Protein AF-A0A5C7Q350-F1 (afdb_monomer)

Radius of gyration: 29.17 Å; Cα contacts (8 Å, |Δi|>4): 190; chains: 1; bounding box: 91×71×48 Å

Sequence (163 aa):
MSPARMQRLSVLLVVPQGREAGHEGSGLSNGSGHKYEAKESGGRVMEKHSEEWRKCVLSDGFYEVSDRGRVRISATGAIKCQRKSQFGYMVILRAKSKRRVRMLVHRMVAMAFIGIPDGKEVDHIDRNRANAVLSNLRVVNRSGNMANRQTLESGKWYSKYKG

Solvent-accessible surface area (backbone atoms only — not comparable to full-atom values): 11031 Å² total; per-residue (Å²): 142,83,88,85,88,82,84,80,82,87,80,87,86,77,88,85,90,88,84,87,89,90,84,90,84,88,82,81,89,84,86,81,89,76,84,78,77,82,71,83,71,76,79,76,79,74,81,76,78,72,86,52,74,36,64,14,68,95,53,79,51,53,29,26,29,23,50,72,47,48,44,23,33,57,92,73,68,48,74,52,78,68,41,73,43,102,84,44,35,35,28,37,77,44,80,59,83,102,44,77,45,80,44,52,43,47,59,41,28,39,49,47,76,73,53,72,60,86,79,49,45,80,45,44,74,85,68,45,52,60,57,31,28,47,95,33,52,45,82,40,51,56,80,57,57,60,59,80,66,70,83,76,78,88,82,84,89,80,86,89,84,82,134

Foldseek 3Di:
DDDDDDDDDDDDDDDDDDDDDDDDDDDDDDDDDDPPPPPCPPDPPPPPDDWDWFQFVVVVRQWIATLQLWIAGNVPRHTFDWDQDPVQFIWGWDDDPPDTDIDGSLCSNCCGPPNADPQKDKAFQVNRNHRSRNVRIDIGHPVVVVVVVPDDDDDDDDDDDDD

Structure (mmCIF, N/CA/C/O backbone):
data_AF-A0A5C7Q350-F1
#
_entry.id   AF-A0A5C7Q350-F1
#
loop_
_atom_site.group_PDB
_atom_site.id
_atom_site.type_symbol
_atom_site.label_atom_id
_atom_site.label_alt_id
_atom_site.label_comp_id
_atom_site.label_asym_id
_atom_site.label_entity_id
_atom_site.label_seq_id
_atom_site.pdbx_PDB_ins_code
_atom_site.Cartn_x
_atom_site.Cartn_y
_atom_site.Cartn_z
_atom_site.occupancy
_atom_site.B_iso_or_equiv
_atom_site.auth_seq_id
_atom_site.auth_comp_id
_atom_site.auth_asym_id
_atom_site.auth_atom_id
_atom_site.pdbx_PDB_model_num
ATOM 1 N N . MET A 1 1 ? 13.171 -44.223 16.691 1.00 39.56 1 MET A N 1
ATOM 2 C CA . MET A 1 1 ? 11.867 -44.195 17.388 1.00 39.56 1 MET A CA 1
ATOM 3 C C . MET A 1 1 ? 10.787 -43.743 16.411 1.00 39.56 1 MET A C 1
ATOM 5 O O . MET A 1 1 ? 10.902 -42.681 15.822 1.00 39.56 1 MET A O 1
ATOM 9 N N . SER A 1 2 ? 9.783 -44.588 16.209 1.00 45.72 2 SER A N 1
ATOM 10 C CA . SER A 1 2 ? 8.469 -44.345 15.582 1.00 45.72 2 SER A CA 1
ATOM 11 C C . SER A 1 2 ? 7.481 -45.142 16.449 1.00 45.72 2 SER A C 1
ATOM 13 O O . SER A 1 2 ? 7.926 -46.149 17.009 1.00 45.72 2 SER A O 1
ATOM 15 N N . PRO A 1 3 ? 6.221 -44.713 16.660 1.00 47.50 3 PRO A N 1
ATOM 16 C CA . PRO A 1 3 ? 5.212 -44.481 15.613 1.00 47.50 3 PRO A CA 1
ATOM 17 C C . PRO A 1 3 ? 4.471 -43.118 15.839 1.00 47.50 3 PRO A C 1
ATOM 19 O O . PRO A 1 3 ? 4.935 -42.323 16.644 1.00 47.50 3 PRO A O 1
ATOM 22 N N . ALA A 1 4 ? 3.412 -42.681 15.141 1.00 41.34 4 ALA A N 1
ATOM 23 C CA . ALA A 1 4 ? 2.149 -43.371 14.877 1.00 41.34 4 ALA A CA 1
ATOM 24 C C . ALA A 1 4 ? 1.367 -42.855 13.655 1.00 41.34 4 ALA A C 1
ATOM 26 O O . ALA A 1 4 ? 1.359 -41.675 13.313 1.00 41.34 4 ALA A O 1
ATOM 27 N N . ARG A 1 5 ? 0.649 -43.797 13.037 1.00 45.44 5 ARG A N 1
ATOM 28 C CA . ARG A 1 5 ? -0.261 -43.640 11.899 1.00 45.44 5 ARG A CA 1
ATOM 29 C C . ARG A 1 5 ? -1.668 -43.353 12.428 1.00 45.44 5 ARG A C 1
ATOM 31 O O . ARG A 1 5 ? -2.307 -44.267 12.939 1.00 45.44 5 ARG A O 1
ATOM 38 N N . MET A 1 6 ? -2.168 -42.125 12.291 1.00 46.00 6 MET A N 1
ATOM 39 C CA . MET A 1 6 ? -3.576 -41.823 12.583 1.00 46.00 6 MET A CA 1
ATOM 40 C C . MET A 1 6 ? -4.445 -42.031 11.342 1.00 46.00 6 MET A C 1
ATOM 42 O O . MET A 1 6 ? -4.327 -41.319 10.349 1.00 46.00 6 MET A O 1
ATOM 46 N N . GLN A 1 7 ? -5.337 -43.016 11.418 1.00 43.12 7 GLN A N 1
ATOM 47 C CA . GLN A 1 7 ? -6.483 -43.137 10.521 1.00 43.12 7 GLN A CA 1
ATOM 48 C C . GLN A 1 7 ? -7.562 -42.141 10.967 1.00 43.12 7 GLN A C 1
ATOM 50 O O . GLN A 1 7 ? -7.768 -41.964 12.169 1.00 43.12 7 GLN A O 1
ATOM 55 N N . ARG A 1 8 ? -8.307 -41.542 10.029 1.00 43.66 8 ARG A N 1
ATOM 56 C CA . ARG A 1 8 ? -9.571 -40.875 10.367 1.00 43.66 8 ARG A CA 1
ATOM 57 C C . ARG A 1 8 ? -10.699 -41.303 9.434 1.00 43.66 8 ARG A C 1
ATOM 59 O O . ARG A 1 8 ? -10.805 -40.856 8.301 1.00 43.66 8 ARG A O 1
ATOM 66 N N . LEU A 1 9 ? -11.483 -42.218 9.994 1.00 39.00 9 LEU A N 1
ATOM 67 C CA . LEU A 1 9 ? -12.808 -42.695 9.616 1.00 39.00 9 LEU A CA 1
ATOM 68 C C . LEU A 1 9 ? -13.610 -41.792 8.668 1.00 39.00 9 LEU A C 1
ATOM 70 O O . LEU A 1 9 ? -13.952 -40.656 8.996 1.00 3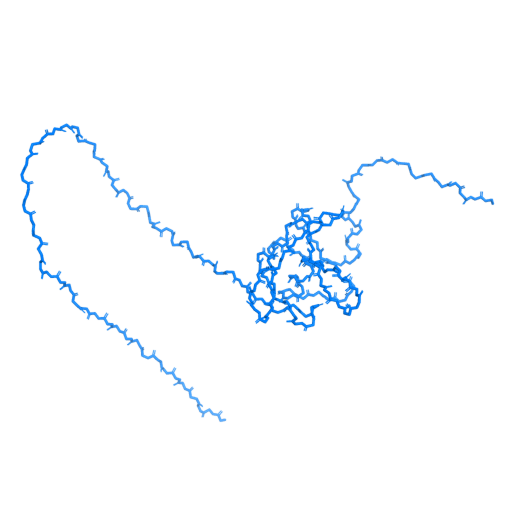9.00 9 LEU A O 1
ATOM 74 N N . SER A 1 10 ? -14.014 -42.391 7.551 1.00 38.50 10 SER A N 1
ATOM 75 C CA . SER A 1 10 ? -15.152 -41.973 6.738 1.00 38.50 10 SER A CA 1
ATOM 76 C C . SER A 1 10 ? -16.440 -42.080 7.562 1.00 38.50 10 SER A C 1
ATOM 78 O O . SER A 1 10 ? -16.741 -43.154 8.082 1.00 38.50 10 SER A O 1
ATOM 80 N N . VAL A 1 11 ? -17.233 -41.010 7.639 1.00 43.28 11 VAL A N 1
ATOM 81 C CA . VAL A 1 11 ? -18.611 -41.067 8.156 1.00 43.28 11 VAL A CA 1
ATOM 82 C C . VAL A 1 11 ? -19.556 -40.751 7.006 1.00 43.28 11 VAL A C 1
ATOM 84 O O . VAL A 1 11 ? -19.766 -39.594 6.649 1.00 43.28 11 VAL A O 1
ATOM 87 N N . LEU A 1 12 ? -20.092 -41.810 6.406 1.00 37.03 12 LEU A N 1
ATOM 88 C CA . LEU A 1 12 ? -21.176 -41.735 5.438 1.00 37.03 12 LEU A CA 1
ATOM 89 C C . LEU A 1 12 ? -22.493 -41.659 6.223 1.00 37.03 12 LEU A C 1
ATOM 91 O O . LEU A 1 12 ? -22.938 -42.670 6.761 1.00 37.03 12 LEU A O 1
ATOM 95 N N . LEU A 1 13 ? -23.102 -40.474 6.314 1.00 37.41 13 LEU A N 1
ATOM 96 C CA . LEU A 1 13 ? -24.456 -40.333 6.854 1.00 37.41 13 LEU A CA 1
ATOM 97 C C . LEU A 1 13 ? -25.458 -40.337 5.692 1.00 37.41 13 LEU A C 1
ATOM 99 O O . LEU A 1 13 ? -25.356 -39.520 4.779 1.00 37.41 13 LEU A O 1
ATOM 103 N N . VAL A 1 14 ? -26.405 -41.272 5.721 1.00 37.69 14 VAL A N 1
ATOM 104 C CA . VAL A 1 14 ? -27.447 -41.466 4.700 1.00 37.69 14 VAL A CA 1
ATOM 105 C C . VAL A 1 14 ? -28.814 -41.450 5.396 1.00 37.69 14 VAL A C 1
ATOM 107 O O . VAL A 1 14 ? -28.886 -41.824 6.564 1.00 37.69 14 VAL A O 1
ATOM 110 N N . VAL A 1 15 ? -29.881 -41.140 4.638 1.00 38.84 15 VAL A N 1
ATOM 111 C CA . VAL A 1 15 ? -31.317 -41.299 4.993 1.00 38.84 15 VAL A CA 1
ATOM 112 C C . VAL A 1 15 ? -31.880 -40.174 5.903 1.00 38.84 15 VAL A C 1
ATOM 114 O O . VAL A 1 15 ? -31.139 -39.693 6.759 1.00 38.84 15 VAL A O 1
ATOM 117 N N . PRO A 1 16 ? -33.166 -39.738 5.781 1.00 45.19 16 PRO A N 1
ATOM 118 C CA . PRO A 1 16 ? -34.238 -40.136 4.842 1.00 45.19 16 PRO A CA 1
ATOM 119 C C . PRO A 1 16 ? -34.781 -39.025 3.910 1.00 45.19 16 PRO A C 1
ATOM 121 O O . PRO A 1 16 ? -34.588 -37.832 4.129 1.00 45.19 16 PRO A O 1
ATOM 124 N N . GLN A 1 17 ? -35.564 -39.442 2.906 1.00 39.81 17 GLN A N 1
ATOM 125 C CA . GLN A 1 17 ? -36.550 -38.594 2.216 1.00 39.81 17 GLN A CA 1
ATOM 126 C C . GLN A 1 17 ? -37.825 -38.426 3.067 1.00 39.81 17 GLN A C 1
ATOM 128 O O . GLN A 1 17 ? -38.236 -39.369 3.742 1.00 39.81 17 GLN A O 1
ATOM 133 N N . GLY A 1 18 ? -38.478 -37.260 2.986 1.00 38.78 18 GLY A N 1
ATOM 134 C CA . GLY A 1 18 ? -39.747 -36.954 3.663 1.00 38.78 18 GLY A CA 1
ATOM 135 C C . GLY A 1 18 ? -40.907 -36.683 2.693 1.00 38.78 18 GLY A C 1
ATOM 136 O O . GLY A 1 18 ? -40.735 -35.979 1.701 1.00 38.78 18 GLY A O 1
ATOM 137 N N . ARG A 1 19 ? -42.078 -37.238 3.024 1.00 41.22 19 ARG A N 1
ATOM 138 C CA . ARG A 1 19 ? -43.372 -37.261 2.304 1.00 41.22 19 ARG A CA 1
ATOM 139 C C . ARG A 1 19 ? -44.467 -36.824 3.306 1.00 41.22 19 ARG A C 1
ATOM 141 O O . ARG A 1 19 ? -44.329 -37.171 4.474 1.00 41.22 19 ARG A O 1
ATOM 148 N N . GLU A 1 20 ? -45.561 -36.124 2.991 1.00 40.03 20 GLU A N 1
ATOM 149 C CA . GLU A 1 20 ? -46.093 -35.504 1.749 1.00 40.03 20 GLU A CA 1
ATOM 150 C C . GLU A 1 20 ? -46.467 -34.022 2.073 1.00 40.03 20 GLU A C 1
ATOM 152 O O . GLU A 1 20 ? -45.913 -33.493 3.033 1.00 40.03 20 GLU A O 1
AT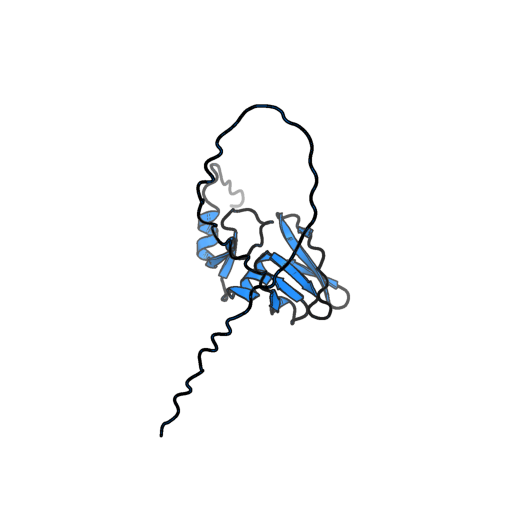OM 157 N N . ALA A 1 21 ? -47.313 -33.218 1.406 1.00 38.97 21 ALA A N 1
ATOM 158 C CA . ALA A 1 21 ? -48.239 -33.325 0.258 1.00 38.97 21 ALA A CA 1
ATOM 159 C C . ALA A 1 21 ? -48.256 -31.940 -0.478 1.00 38.97 21 ALA A C 1
ATOM 161 O O . ALA A 1 21 ? -47.227 -31.272 -0.461 1.00 38.97 21 ALA A O 1
ATOM 162 N N . GLY A 1 22 ? -49.277 -31.377 -1.150 1.00 34.50 22 GLY A N 1
ATOM 163 C CA . GLY A 1 22 ? -50.684 -31.720 -1.421 1.00 34.50 22 GLY A CA 1
ATOM 164 C C . GLY A 1 22 ? -51.562 -30.457 -1.532 1.00 34.50 22 GLY A C 1
ATOM 165 O O . GLY A 1 22 ? -51.975 -29.917 -0.509 1.00 34.50 22 GLY A O 1
ATOM 166 N N . HIS A 1 23 ? -51.866 -29.990 -2.750 1.00 38.91 23 HIS A N 1
ATOM 167 C CA . HIS A 1 23 ? -53.041 -29.147 -3.024 1.00 38.91 23 HIS A CA 1
ATOM 168 C C . HIS A 1 23 ? -53.407 -29.217 -4.512 1.00 38.91 23 HIS A C 1
ATOM 170 O O . HIS A 1 23 ? -52.554 -29.005 -5.374 1.00 38.91 23 HIS A O 1
ATOM 176 N N . GLU A 1 24 ? -54.667 -29.522 -4.808 1.00 33.25 24 GLU A N 1
ATOM 177 C CA . GLU A 1 24 ? -55.189 -29.613 -6.173 1.00 33.25 24 GLU A CA 1
ATOM 178 C C . GLU A 1 24 ? -55.753 -28.259 -6.623 1.00 33.25 24 GLU A C 1
ATOM 180 O O . GLU A 1 24 ? -56.367 -27.539 -5.838 1.00 33.25 24 GLU A O 1
ATOM 185 N N . GLY A 1 25 ? -55.558 -27.906 -7.894 1.00 37.69 25 GLY A N 1
ATOM 186 C CA . GLY A 1 25 ? -56.062 -26.662 -8.476 1.00 37.69 25 GLY A CA 1
ATOM 187 C C . GLY A 1 25 ? -56.251 -26.814 -9.980 1.00 37.69 25 GLY A C 1
ATOM 188 O O . GLY A 1 25 ? -55.293 -26.740 -10.746 1.00 37.69 25 GLY A O 1
ATOM 189 N N . SER A 1 26 ? -57.485 -27.079 -10.400 1.00 35.00 26 SER A N 1
ATOM 190 C CA . SER A 1 26 ? -57.867 -27.291 -11.797 1.00 35.00 26 SER A CA 1
ATOM 191 C C . SER A 1 26 ? -58.129 -25.968 -12.531 1.00 35.00 26 SER A C 1
ATOM 193 O O . SER A 1 26 ? -58.685 -25.038 -11.951 1.00 35.00 26 SER A O 1
ATOM 195 N N . GLY A 1 27 ? -57.805 -25.891 -13.832 1.00 32.78 27 GLY A N 1
ATOM 196 C CA . GLY A 1 27 ? -58.372 -24.840 -14.694 1.00 32.78 27 GLY A CA 1
ATOM 197 C C . GLY A 1 27 ? -57.563 -24.379 -15.915 1.00 32.78 27 GLY A C 1
ATOM 198 O O . GLY A 1 27 ? -56.844 -23.395 -15.837 1.00 32.78 27 GLY A O 1
ATOM 199 N N . LEU A 1 28 ? -57.835 -25.004 -17.068 1.00 32.94 28 LEU A N 1
ATOM 200 C CA . LEU A 1 28 ? -57.898 -24.377 -18.407 1.00 32.94 28 LEU A CA 1
ATOM 201 C C . LEU A 1 28 ? -56.619 -23.800 -19.072 1.00 32.94 28 LEU A C 1
ATOM 203 O O . LEU A 1 28 ? -56.299 -22.620 -18.994 1.00 32.94 28 LEU A O 1
ATOM 207 N N . SER A 1 29 ? -55.995 -24.663 -19.884 1.00 35.38 29 SER A N 1
ATOM 208 C CA . SER A 1 29 ? -55.646 -24.452 -21.311 1.00 35.38 29 SER A CA 1
ATOM 209 C C . SER A 1 29 ? -55.316 -23.042 -21.847 1.00 35.38 29 SER A C 1
ATOM 211 O O . SER A 1 29 ? -56.211 -22.211 -21.994 1.00 35.38 29 SER A O 1
ATOM 213 N N . ASN A 1 30 ? -54.107 -22.882 -22.413 1.00 31.56 30 ASN A N 1
ATOM 214 C CA . ASN A 1 30 ? -53.924 -22.757 -23.878 1.00 31.56 30 ASN A CA 1
ATOM 215 C C . ASN A 1 30 ? -52.444 -22.649 -24.315 1.00 31.56 30 ASN A C 1
ATOM 217 O O . ASN A 1 30 ? -51.687 -21.867 -23.753 1.00 31.56 30 ASN A O 1
ATOM 221 N N . GLY A 1 31 ? -52.096 -23.316 -25.425 1.00 33.19 31 GLY A N 1
ATOM 222 C CA . GLY A 1 31 ? -51.146 -22.775 -26.415 1.00 33.19 31 GLY A CA 1
ATOM 223 C C . GLY A 1 31 ? -49.654 -23.158 -26.347 1.00 33.19 31 GLY A C 1
ATOM 224 O O . GLY A 1 31 ? -48.950 -22.854 -25.397 1.00 33.19 31 GLY A O 1
ATOM 225 N N . SER A 1 32 ? -49.161 -23.681 -27.479 1.00 38.53 32 SER A N 1
ATOM 226 C CA . SER A 1 32 ? -47.752 -23.744 -27.923 1.00 38.53 32 SER A CA 1
ATOM 227 C C . SER A 1 32 ? -46.742 -24.547 -27.084 1.00 38.53 32 SER A C 1
ATOM 229 O O . SER A 1 32 ? -46.047 -24.037 -26.205 1.00 38.53 32 SER A O 1
ATOM 231 N N . GLY A 1 33 ? -46.559 -25.816 -27.461 1.00 34.75 33 GLY A N 1
ATOM 232 C CA . GLY A 1 33 ? -45.469 -26.653 -26.961 1.00 34.75 33 GLY A CA 1
ATOM 233 C C . GLY A 1 33 ? -44.111 -26.281 -27.562 1.00 34.75 33 GLY A C 1
ATOM 234 O O . GLY A 1 33 ? -43.703 -26.845 -28.576 1.00 34.75 33 GLY A O 1
ATOM 235 N N . HIS A 1 34 ? -43.358 -25.407 -26.894 1.00 38.47 34 HIS A N 1
ATOM 236 C CA . HIS A 1 34 ? -41.915 -25.313 -27.111 1.00 38.47 34 HIS A CA 1
ATOM 237 C C . HIS A 1 34 ? -41.204 -26.392 -26.289 1.00 38.47 34 HIS A C 1
ATOM 239 O O . HIS A 1 34 ? -41.056 -26.276 -25.076 1.00 38.47 34 HIS A O 1
ATOM 245 N N . LYS A 1 35 ? -40.750 -27.454 -26.964 1.00 38.72 35 LYS A N 1
ATOM 246 C CA . LYS A 1 35 ? -39.942 -28.530 -26.372 1.00 38.72 35 LYS A CA 1
ATOM 247 C C . LYS A 1 35 ? -38.541 -28.004 -26.024 1.00 38.72 35 LYS A C 1
ATOM 249 O O . LYS A 1 35 ? -37.601 -28.185 -26.796 1.00 38.72 35 LYS A O 1
ATOM 254 N N . TYR A 1 36 ? -38.385 -27.352 -24.873 1.00 36.47 36 TYR A N 1
ATOM 255 C CA . TYR A 1 36 ? -37.062 -27.054 -24.325 1.00 36.47 36 TYR A CA 1
ATOM 256 C C . TYR A 1 36 ? -36.423 -28.343 -23.800 1.00 36.47 36 TYR A C 1
ATOM 258 O O . TYR A 1 36 ? -36.675 -28.789 -22.683 1.00 36.47 36 TYR A O 1
ATOM 266 N N . GLU A 1 37 ? -35.564 -28.944 -24.622 1.00 43.75 37 GLU A N 1
ATOM 267 C CA . GLU A 1 37 ? -34.591 -29.921 -24.144 1.00 43.75 37 GLU A 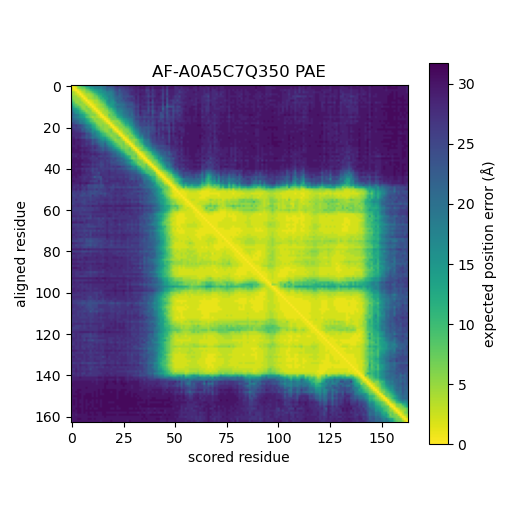CA 1
ATOM 268 C C . GLU A 1 37 ? -33.645 -29.218 -23.170 1.00 43.75 37 GLU A C 1
ATOM 270 O O . GLU A 1 37 ? -32.766 -28.452 -23.574 1.00 43.75 37 GLU A O 1
ATOM 275 N N . ALA A 1 38 ? -33.840 -29.478 -21.876 1.00 43.19 38 ALA A N 1
ATOM 276 C CA . ALA A 1 38 ? -32.904 -29.106 -20.831 1.00 43.19 38 ALA A CA 1
ATOM 277 C C . ALA A 1 38 ? -31.608 -29.903 -21.029 1.00 43.19 38 ALA A C 1
ATOM 279 O O . ALA A 1 38 ? -31.406 -30.970 -20.456 1.00 43.19 38 ALA A O 1
ATOM 280 N N . LYS A 1 39 ? -30.725 -29.387 -21.887 1.00 52.31 39 LYS A N 1
ATOM 281 C CA . LYS A 1 39 ? -29.347 -29.859 -21.978 1.00 52.31 39 LYS A CA 1
ATOM 282 C C . LYS A 1 39 ? -28.701 -29.549 -20.637 1.00 52.31 39 LYS A C 1
ATOM 284 O O . LYS A 1 39 ? -28.541 -28.375 -20.306 1.00 52.31 39 LYS A O 1
ATOM 289 N N . GLU A 1 40 ? -28.350 -30.583 -19.878 1.00 50.97 40 GLU A N 1
ATOM 290 C CA . GLU A 1 40 ? -27.599 -30.453 -18.631 1.00 50.97 40 GLU A CA 1
ATOM 291 C C . GLU A 1 40 ? -26.205 -29.889 -18.934 1.00 50.97 40 GLU A C 1
ATOM 293 O O . GLU A 1 40 ? -25.217 -30.607 -19.090 1.00 50.97 40 GLU A O 1
ATOM 298 N N . SER A 1 41 ? -26.116 -28.565 -19.063 1.00 53.84 41 SER A N 1
ATOM 299 C CA . SER A 1 41 ? -24.851 -27.859 -19.170 1.00 53.84 41 SER A CA 1
ATOM 300 C C . SER A 1 41 ? -24.154 -27.974 -17.820 1.00 53.84 41 SER A C 1
ATOM 302 O O . SER A 1 41 ? -24.464 -27.210 -16.902 1.00 53.84 41 SER A O 1
ATOM 304 N N . GLY A 1 42 ? -23.265 -28.966 -17.705 1.00 52.59 42 GLY A N 1
ATOM 305 C CA . GLY A 1 42 ? -22.570 -29.330 -16.474 1.00 52.59 42 GLY A CA 1
ATOM 306 C C . GLY A 1 42 ? -22.134 -28.100 -15.687 1.00 52.59 42 GLY A C 1
ATOM 307 O O . GLY A 1 42 ? -21.320 -27.302 -16.158 1.00 52.59 42 GLY A O 1
ATOM 308 N N . GLY A 1 43 ? -22.730 -27.931 -14.505 1.00 48.62 43 GLY A N 1
ATOM 309 C CA . GLY A 1 43 ? -22.559 -26.741 -13.688 1.00 48.62 43 GLY A CA 1
ATOM 310 C C . GLY A 1 43 ? -21.098 -26.566 -13.303 1.00 48.62 43 GLY A C 1
ATOM 311 O O . GLY A 1 43 ? -20.605 -27.237 -12.397 1.00 48.62 43 GLY A O 1
ATOM 312 N N . ARG A 1 44 ? -20.398 -25.645 -13.975 1.00 58.91 44 ARG A N 1
ATOM 313 C CA . ARG A 1 44 ? -19.044 -25.247 -13.594 1.00 58.91 44 ARG A CA 1
ATOM 314 C C . ARG A 1 44 ? -19.118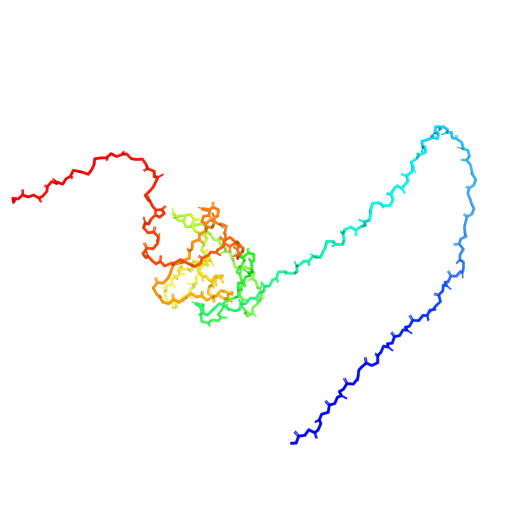 -24.603 -12.215 1.00 58.91 44 ARG A C 1
ATOM 316 O O . ARG A 1 44 ? -19.449 -23.423 -12.104 1.00 58.91 44 ARG A O 1
ATOM 323 N N . VAL A 1 45 ? -18.802 -25.383 -11.183 1.00 56.69 45 VAL A N 1
ATOM 324 C CA . VAL A 1 45 ? -18.661 -24.906 -9.806 1.00 56.69 45 VAL A CA 1
ATOM 325 C C . VAL A 1 45 ? -17.601 -23.810 -9.812 1.00 56.69 45 VAL A C 1
ATOM 327 O O . VAL A 1 45 ? -16.405 -24.072 -9.913 1.00 56.69 45 VAL A O 1
ATOM 330 N N . MET A 1 46 ? -18.048 -22.556 -9.780 1.00 55.62 46 MET A N 1
ATOM 331 C CA . MET A 1 46 ? -17.151 -21.420 -9.654 1.00 55.62 46 MET A CA 1
ATOM 332 C C . MET A 1 46 ? -16.728 -21.335 -8.193 1.00 55.62 46 MET A C 1
ATOM 334 O O . MET A 1 46 ? -17.451 -20.774 -7.368 1.00 55.62 46 MET A O 1
ATOM 338 N N . GLU A 1 47 ? -15.568 -21.912 -7.873 1.00 60.06 47 GLU A N 1
ATOM 339 C CA . GLU A 1 47 ? -14.955 -21.766 -6.555 1.00 60.06 47 GLU A CA 1
ATOM 340 C C . GLU A 1 47 ? -14.768 -20.281 -6.240 1.00 60.06 47 GLU A C 1
ATOM 342 O O . GLU A 1 47 ? -13.927 -19.570 -6.801 1.00 60.06 47 GLU A O 1
ATOM 347 N N . LYS A 1 48 ? -15.617 -19.788 -5.340 1.00 64.50 48 LYS A N 1
ATOM 348 C CA . LYS A 1 48 ? -15.658 -18.389 -4.936 1.00 64.50 48 LYS A CA 1
ATOM 349 C C . LYS A 1 48 ? -14.525 -18.130 -3.950 1.00 64.50 48 LYS A C 1
ATOM 351 O O . LYS A 1 48 ? -14.766 -18.059 -2.747 1.00 64.50 48 LYS A O 1
ATOM 356 N N . HIS A 1 49 ? -13.305 -17.973 -4.466 1.00 70.38 49 HIS A N 1
ATOM 357 C CA . HIS A 1 49 ? -12.143 -17.606 -3.657 1.00 70.38 49 HIS A CA 1
ATOM 358 C C . HIS A 1 49 ? -12.473 -16.403 -2.761 1.00 70.38 49 HIS A C 1
ATOM 360 O O . HIS A 1 49 ? -12.801 -15.299 -3.229 1.00 70.38 49 HIS A O 1
ATOM 366 N N . SER A 1 50 ? -12.410 -16.642 -1.453 1.00 86.62 50 SER A N 1
ATOM 367 C CA . SER A 1 50 ? -12.468 -15.610 -0.430 1.00 86.62 50 SER A CA 1
ATOM 368 C C . SER A 1 50 ? -11.237 -14.712 -0.546 1.00 86.62 50 SER A C 1
ATOM 370 O O . SER A 1 50 ? -10.161 -15.141 -0.947 1.00 86.62 50 SER A O 1
ATOM 372 N N . GLU A 1 51 ? -11.419 -13.432 -0.238 1.00 94.38 51 GLU A N 1
ATOM 373 C CA . GLU A 1 51 ? -10.318 -12.470 -0.185 1.00 94.38 51 GLU A CA 1
ATOM 374 C C . GLU A 1 51 ? -9.390 -12.810 0.992 1.00 94.38 51 GLU A C 1
ATOM 376 O O . GLU A 1 51 ? -9.845 -12.881 2.138 1.00 94.38 51 GLU A O 1
ATOM 381 N N . GLU A 1 52 ? -8.099 -12.992 0.719 1.00 96.62 52 GLU A N 1
ATOM 382 C CA . GLU A 1 52 ? -7.086 -13.214 1.750 1.00 96.62 52 GLU A CA 1
ATOM 383 C C . GLU A 1 52 ? -6.667 -11.882 2.370 1.00 96.62 52 GLU A C 1
ATOM 385 O O . GLU A 1 52 ? -6.465 -10.898 1.664 1.00 96.62 52 GLU A O 1
ATOM 390 N N . TRP A 1 53 ? -6.456 -11.858 3.688 1.00 96.94 53 TRP A N 1
ATOM 391 C CA . TRP A 1 53 ? -5.994 -10.680 4.425 1.00 96.94 53 TRP A CA 1
ATOM 392 C C . TRP A 1 53 ? -4.735 -11.009 5.228 1.00 96.94 53 TRP A C 1
ATOM 394 O O . TRP A 1 53 ? -4.710 -11.992 5.967 1.00 96.94 53 TRP A O 1
ATOM 404 N N . ARG A 1 54 ? -3.694 -10.175 5.117 1.00 96.50 54 ARG A N 1
ATOM 405 C CA . ARG A 1 54 ? -2.411 -10.351 5.820 1.00 96.50 54 ARG A CA 1
ATOM 406 C C . ARG A 1 54 ? -1.948 -9.054 6.481 1.00 96.50 54 ARG A C 1
ATOM 408 O O . ARG A 1 54 ? -2.149 -7.960 5.949 1.00 96.50 54 ARG A O 1
ATOM 415 N N . LYS A 1 55 ? -1.296 -9.160 7.644 1.00 94.19 55 LYS A N 1
ATOM 416 C CA . LYS A 1 55 ? -0.724 -8.008 8.367 1.00 94.19 55 LYS A CA 1
ATOM 417 C C . LYS A 1 55 ? 0.441 -7.408 7.584 1.00 94.19 55 LYS A C 1
ATOM 419 O O . LYS A 1 55 ? 1.359 -8.114 7.178 1.00 94.19 55 LYS A O 1
ATOM 424 N N . CYS A 1 56 ? 0.435 -6.090 7.399 1.00 89.75 56 CYS A N 1
ATOM 425 C CA . CYS A 1 56 ? 1.492 -5.405 6.668 1.00 89.75 56 CYS A CA 1
ATOM 426 C C . CYS A 1 56 ? 2.616 -4.952 7.613 1.00 89.75 56 CYS A C 1
ATOM 428 O O . CYS A 1 56 ? 2.431 -4.020 8.401 1.00 89.75 56 CYS A O 1
ATOM 430 N N . VAL A 1 57 ? 3.805 -5.549 7.487 1.00 86.06 57 VAL A N 1
ATOM 431 C CA . VAL A 1 57 ? 4.988 -5.216 8.309 1.00 86.06 57 VAL A CA 1
ATOM 432 C C . VAL A 1 57 ? 5.371 -3.731 8.196 1.00 86.06 57 VAL A C 1
ATOM 434 O O . VAL A 1 57 ? 5.651 -3.095 9.206 1.00 86.06 57 VAL A O 1
ATOM 437 N N . LEU A 1 58 ? 5.244 -3.125 7.005 1.00 84.19 58 LEU A N 1
ATOM 438 C CA . LEU A 1 58 ? 5.502 -1.687 6.775 1.00 84.19 58 LEU A CA 1
ATOM 439 C C . LEU A 1 58 ? 4.609 -0.747 7.609 1.00 84.19 58 LEU A C 1
ATOM 441 O O . LEU A 1 58 ? 4.866 0.455 7.673 1.00 84.19 58 LEU A O 1
ATOM 445 N N . SER A 1 59 ? 3.521 -1.259 8.192 1.00 82.62 59 SER A N 1
ATOM 446 C CA . SER A 1 59 ? 2.599 -0.487 9.030 1.00 82.62 59 SER A CA 1
ATOM 447 C C . SER A 1 59 ? 2.888 -0.572 10.527 1.00 82.62 59 SER A C 1
ATOM 449 O O . SER A 1 59 ? 2.115 -0.015 11.302 1.00 82.62 59 SER A O 1
ATOM 451 N N . ASP A 1 60 ? 3.961 -1.251 10.941 1.00 85.94 60 ASP A N 1
ATOM 452 C CA . ASP A 1 60 ? 4.177 -1.702 12.323 1.00 85.94 60 ASP A CA 1
ATOM 453 C C . ASP A 1 60 ? 3.010 -2.604 12.813 1.00 85.94 60 ASP A C 1
ATOM 455 O O . ASP A 1 60 ? 2.620 -2.571 13.975 1.00 85.94 60 ASP A O 1
ATOM 459 N N . GLY A 1 61 ? 2.369 -3.352 11.900 1.00 86.94 61 GLY A N 1
ATOM 460 C CA . GLY A 1 61 ? 1.213 -4.219 12.180 1.00 86.94 61 GLY A CA 1
ATOM 461 C C . GLY A 1 61 ? -0.155 -3.524 12.319 1.00 86.94 61 GLY A C 1
ATOM 462 O O . GLY A 1 61 ? -1.163 -4.215 12.471 1.00 86.94 61 GLY A O 1
ATOM 463 N N . PHE A 1 62 ? -0.232 -2.190 12.225 1.00 90.81 62 PHE A N 1
ATOM 464 C CA . PHE A 1 62 ? -1.476 -1.409 12.387 1.00 90.81 62 PHE A CA 1
ATOM 465 C C . PHE A 1 62 ? -2.511 -1.605 11.268 1.00 90.81 62 PHE A C 1
ATOM 467 O O . PHE A 1 62 ? -3.695 -1.318 11.475 1.00 90.81 62 PHE A O 1
ATOM 474 N N . TYR A 1 63 ? -2.074 -2.048 10.087 1.00 95.56 63 TYR A N 1
ATOM 475 C CA . TYR A 1 63 ? -2.945 -2.317 8.949 1.00 95.56 63 TYR A CA 1
ATOM 476 C C . TYR A 1 63 ? -2.771 -3.738 8.416 1.00 95.56 63 TYR A C 1
ATOM 478 O O . TYR A 1 63 ? -1.656 -4.249 8.278 1.00 95.56 63 TYR A O 1
ATOM 486 N N . GLU A 1 64 ? -3.895 -4.316 8.014 1.00 96.81 64 GLU A N 1
ATOM 487 C CA . GLU A 1 64 ? -3.961 -5.503 7.173 1.00 96.81 64 GLU A CA 1
ATOM 488 C C . GLU A 1 64 ? -4.261 -5.089 5.736 1.00 96.81 64 GLU A C 1
ATOM 490 O O . GLU A 1 64 ? -4.964 -4.105 5.483 1.00 96.81 64 GLU A O 1
ATOM 495 N N . VAL A 1 65 ? -3.713 -5.845 4.794 1.00 97.44 65 VAL A N 1
ATOM 496 C CA . VAL A 1 65 ? -3.929 -5.672 3.360 1.00 97.44 65 VAL A CA 1
ATOM 497 C C . VAL A 1 65 ? -4.435 -6.956 2.745 1.00 97.44 65 VAL A C 1
ATOM 499 O O . VAL A 1 65 ? -4.097 -8.039 3.226 1.00 97.44 65 VAL A O 1
ATOM 502 N N . SER A 1 66 ? -5.229 -6.829 1.688 1.00 97.62 66 SER A N 1
ATOM 503 C CA . SER A 1 66 ? -5.739 -7.980 0.959 1.00 97.62 66 SER A CA 1
ATOM 504 C C . SER A 1 66 ? -5.021 -8.262 -0.350 1.00 97.62 66 SER A C 1
ATOM 506 O O . SER A 1 66 ? -4.386 -7.379 -0.933 1.00 97.62 66 SER A O 1
ATOM 508 N N . ASP A 1 67 ? -5.198 -9.486 -0.847 1.00 96.69 67 ASP A N 1
ATOM 509 C CA . ASP A 1 67 ? -4.824 -9.888 -2.205 1.00 96.69 67 ASP A CA 1
ATOM 510 C C . ASP A 1 67 ? -5.496 -8.999 -3.271 1.00 96.69 67 ASP A C 1
ATOM 512 O O . ASP A 1 67 ? -4.937 -8.775 -4.339 1.00 96.69 67 ASP A O 1
ATOM 516 N N . ARG A 1 68 ? -6.652 -8.395 -2.962 1.00 96.50 68 ARG A N 1
ATOM 517 C CA . ARG A 1 68 ? -7.382 -7.463 -3.845 1.00 96.50 68 ARG A CA 1
ATOM 518 C C . ARG A 1 68 ? -6.970 -5.995 -3.698 1.00 96.50 68 ARG A C 1
ATOM 520 O O . ARG A 1 68 ? -7.671 -5.110 -4.187 1.00 96.50 68 ARG A O 1
ATOM 527 N N . GLY A 1 69 ? -5.867 -5.702 -3.009 1.00 95.69 69 GLY A N 1
ATOM 528 C CA . GLY A 1 69 ? -5.383 -4.330 -2.839 1.00 95.69 69 GLY A CA 1
ATOM 529 C C . GLY A 1 69 ? -6.266 -3.463 -1.939 1.00 95.69 69 GLY A C 1
ATOM 530 O O . GLY A 1 69 ? -6.241 -2.233 -2.038 1.00 95.69 69 GLY A O 1
ATOM 531 N N . ARG A 1 70 ? -7.061 -4.070 -1.048 1.00 97.06 70 ARG A N 1
ATOM 532 C CA . ARG A 1 70 ? -7.766 -3.344 0.016 1.00 97.06 70 ARG A CA 1
ATOM 533 C C . ARG A 1 70 ? -6.884 -3.223 1.253 1.00 97.06 70 ARG A C 1
ATOM 535 O O . ARG A 1 70 ? -5.958 -4.001 1.455 1.00 97.06 70 ARG A O 1
ATOM 542 N N . VAL A 1 71 ? -7.160 -2.212 2.074 1.00 97.19 71 VAL A N 1
ATOM 543 C CA . VAL A 1 71 ? -6.445 -1.953 3.331 1.00 97.19 71 VAL A CA 1
ATOM 544 C C . VAL A 1 71 ? -7.474 -1.771 4.437 1.00 97.19 71 VAL A C 1
ATOM 546 O O . VAL A 1 71 ? -8.448 -1.042 4.241 1.00 97.19 71 VAL A O 1
ATOM 549 N N . ARG A 1 72 ? -7.261 -2.390 5.598 1.00 97.00 72 ARG A N 1
ATOM 550 C CA . ARG A 1 72 ? -8.122 -2.254 6.781 1.00 97.00 72 ARG A CA 1
ATOM 551 C C . ARG A 1 72 ? -7.307 -2.063 8.055 1.00 97.00 72 ARG A C 1
ATOM 553 O O . ARG A 1 72 ? -6.131 -2.416 8.101 1.00 97.00 72 ARG A O 1
ATOM 560 N N . ILE A 1 73 ? -7.913 -1.475 9.081 1.00 95.38 73 ILE A N 1
ATOM 561 C CA . ILE A 1 73 ? -7.299 -1.321 10.408 1.00 95.38 73 ILE A CA 1
ATOM 562 C C . ILE A 1 73 ? -7.272 -2.692 11.094 1.00 95.38 73 ILE A C 1
ATOM 564 O O . ILE A 1 73 ? -8.334 -3.272 11.301 1.00 95.38 73 ILE A O 1
ATOM 568 N N . SER A 1 74 ? -6.096 -3.190 11.492 1.00 94.38 74 SER A N 1
ATOM 569 C CA . SER A 1 74 ? -5.960 -4.534 12.089 1.00 94.38 74 SER A CA 1
ATOM 570 C C . SER A 1 74 ? -6.783 -4.709 13.371 1.00 94.38 74 SER A C 1
ATOM 572 O O . SER A 1 74 ? -7.269 -5.795 13.651 1.00 94.38 74 SER A O 1
ATOM 574 N N . ALA A 1 75 ? -6.935 -3.636 14.155 1.00 93.62 75 ALA A N 1
ATOM 575 C CA . ALA A 1 75 ? -7.624 -3.664 15.446 1.00 93.62 75 ALA A CA 1
ATOM 576 C C . ALA A 1 75 ? -9.160 -3.603 15.352 1.00 93.62 75 ALA A C 1
ATOM 578 O O . ALA A 1 75 ? -9.831 -3.986 16.302 1.00 93.62 75 ALA A O 1
ATOM 579 N N . THR A 1 76 ? -9.726 -3.093 14.250 1.00 95.56 76 THR A N 1
ATOM 580 C CA . THR A 1 76 ? -11.182 -2.858 14.128 1.00 95.56 76 THR A CA 1
ATOM 581 C C . THR A 1 76 ? -11.809 -3.460 12.872 1.00 95.56 76 THR A C 1
ATOM 583 O O . THR A 1 76 ? -13.014 -3.341 12.677 1.00 95.56 76 THR A O 1
ATOM 586 N N . GLY A 1 77 ? -11.014 -4.032 11.962 1.00 94.31 77 GLY A N 1
ATOM 587 C CA . GLY A 1 77 ? -11.473 -4.536 10.662 1.00 94.31 77 GLY A CA 1
ATOM 588 C C . GLY A 1 77 ? -11.949 -3.457 9.676 1.00 94.31 77 GLY A C 1
ATOM 589 O O . GLY A 1 77 ? -12.184 -3.763 8.508 1.00 94.31 77 GLY A O 1
ATOM 590 N N . ALA A 1 78 ? -12.059 -2.192 10.098 1.00 96.12 78 ALA A N 1
ATOM 591 C CA . ALA A 1 78 ? -12.625 -1.118 9.291 1.00 96.12 78 ALA A CA 1
ATOM 592 C C . ALA A 1 78 ? -11.764 -0.808 8.055 1.00 96.12 78 ALA A C 1
ATOM 594 O O . ALA A 1 78 ? -10.555 -0.564 8.162 1.00 96.12 78 ALA A O 1
ATOM 595 N N . ILE A 1 79 ? -12.401 -0.780 6.879 1.00 96.75 79 ILE A N 1
ATOM 596 C CA . ILE 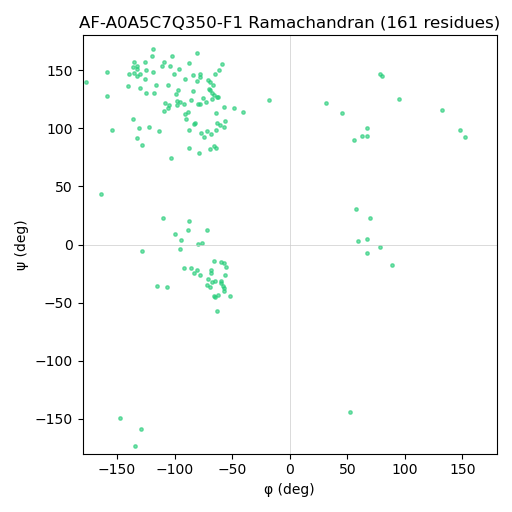A 1 79 ? -11.746 -0.476 5.601 1.00 96.75 79 ILE A CA 1
ATOM 597 C C . ILE A 1 79 ? -11.195 0.954 5.624 1.00 96.75 79 ILE A C 1
ATOM 599 O O . ILE A 1 79 ? -11.900 1.924 5.903 1.00 96.75 79 ILE A O 1
ATOM 603 N N . LYS A 1 80 ? -9.907 1.099 5.316 1.00 95.19 80 LYS A N 1
ATOM 604 C CA . LYS A 1 80 ? -9.212 2.383 5.304 1.00 95.19 80 LYS A CA 1
ATOM 605 C C . LYS A 1 80 ? -9.410 3.066 3.954 1.00 95.19 80 LYS A C 1
ATOM 607 O O . LYS A 1 80 ? -9.038 2.513 2.921 1.00 95.19 80 LYS A O 1
ATOM 612 N N . CYS A 1 81 ? -9.919 4.299 3.961 1.00 94.31 81 CYS A N 1
ATOM 613 C CA . CYS A 1 81 ? -10.068 5.090 2.739 1.00 94.31 81 CYS A CA 1
ATOM 614 C C . CYS A 1 81 ? -8.720 5.261 2.024 1.00 94.31 81 CYS A C 1
ATOM 616 O O . CYS A 1 81 ? -7.790 5.873 2.561 1.00 94.31 81 CYS A O 1
ATOM 618 N N . GLN A 1 82 ? -8.647 4.745 0.801 1.00 95.62 82 GLN A N 1
ATOM 619 C CA . GLN A 1 82 ? -7.498 4.874 -0.085 1.00 95.62 82 GLN A CA 1
ATOM 620 C C . GLN A 1 82 ? -7.709 6.046 -1.048 1.00 95.62 82 GLN A C 1
ATOM 622 O O . GLN A 1 82 ? -8.843 6.385 -1.382 1.00 95.62 82 GLN A O 1
ATOM 627 N N . ARG A 1 83 ? -6.628 6.681 -1.503 1.00 95.44 83 ARG A N 1
ATOM 628 C CA . ARG A 1 83 ? -6.679 7.818 -2.436 1.00 95.44 83 ARG A CA 1
ATOM 629 C C . ARG A 1 83 ? -5.639 7.648 -3.534 1.00 95.44 83 ARG A C 1
ATOM 631 O O . ARG A 1 83 ? -4.559 7.127 -3.268 1.00 95.44 83 ARG A O 1
ATOM 638 N N . LYS A 1 84 ? -5.923 8.135 -4.743 1.00 96.12 84 LYS A N 1
ATOM 639 C CA . LYS A 1 84 ? -4.896 8.281 -5.783 1.00 96.12 84 LYS A CA 1
ATOM 640 C C . LYS A 1 84 ? -3.937 9.407 -5.387 1.00 96.12 84 LYS A C 1
ATOM 642 O O . LYS A 1 84 ? -4.359 10.476 -4.954 1.00 96.12 84 LYS A O 1
ATOM 647 N N . SER A 1 85 ? -2.642 9.151 -5.510 1.00 93.69 85 SER A N 1
ATOM 648 C CA . SER A 1 85 ? -1.593 10.171 -5.435 1.00 93.69 85 SER A CA 1
ATOM 649 C C . SER A 1 85 ? -1.455 10.912 -6.769 1.00 93.69 85 SER A C 1
ATOM 651 O O . SER A 1 85 ? -1.884 10.406 -7.804 1.00 93.69 85 SER A O 1
ATOM 653 N N . GLN A 1 86 ? -0.765 12.057 -6.767 1.00 93.00 86 GLN A N 1
ATOM 654 C CA . GLN A 1 86 ? -0.431 12.823 -7.983 1.00 93.00 86 GLN A CA 1
ATOM 655 C C . GLN A 1 86 ? 0.319 12.009 -9.059 1.00 93.00 86 GLN A C 1
ATOM 657 O O . GLN A 1 86 ? 0.338 12.389 -10.221 1.00 93.00 86 GLN A O 1
ATOM 662 N N . PHE A 1 87 ? 0.929 10.877 -8.685 1.00 90.75 87 PHE A N 1
ATOM 663 C CA . PHE A 1 87 ? 1.647 9.979 -9.594 1.00 90.75 87 PHE A CA 1
ATOM 664 C C . PHE A 1 87 ? 0.817 8.754 -10.027 1.00 90.75 87 PHE A C 1
ATOM 666 O O . PHE A 1 87 ? 1.369 7.828 -10.620 1.00 90.75 87 PHE A O 1
ATOM 673 N N . GLY A 1 88 ? -0.480 8.716 -9.705 1.00 93.31 88 GLY A N 1
ATOM 674 C CA . GLY A 1 88 ? -1.419 7.643 -10.058 1.00 93.31 88 GLY A CA 1
ATOM 675 C C . GLY A 1 88 ? -1.508 6.484 -9.055 1.00 93.31 88 GLY A C 1
ATOM 676 O O . GLY A 1 88 ? -2.496 5.756 -9.070 1.00 93.31 88 GLY A O 1
ATOM 677 N N . TYR A 1 89 ? -0.534 6.326 -8.151 1.00 94.94 89 TYR A N 1
ATOM 678 C CA . TYR A 1 89 ? -0.530 5.232 -7.167 1.00 94.94 89 TYR A CA 1
ATOM 679 C C . TYR A 1 89 ? -1.625 5.373 -6.109 1.00 94.94 89 TYR A C 1
ATOM 681 O O . TYR A 1 89 ? -1.794 6.473 -5.572 1.00 94.94 89 TYR A O 1
ATOM 689 N N . MET A 1 90 ? -2.273 4.265 -5.733 1.00 97.19 90 MET A N 1
ATOM 690 C CA . MET A 1 90 ? -3.131 4.209 -4.541 1.00 97.19 90 MET A CA 1
ATOM 691 C C . MET A 1 90 ? -2.304 4.312 -3.255 1.00 97.19 90 MET A C 1
ATOM 693 O O . MET A 1 90 ? -1.285 3.632 -3.088 1.00 97.19 90 MET A O 1
ATOM 697 N N . VAL A 1 91 ? -2.754 5.170 -2.337 1.00 96.81 91 VAL A N 1
ATOM 698 C CA . VAL A 1 91 ? -2.108 5.439 -1.048 1.00 96.81 91 VAL A CA 1
ATOM 699 C C . VAL A 1 91 ? -3.106 5.502 0.103 1.00 96.81 91 VAL A C 1
ATOM 701 O O . VAL A 1 91 ? -4.251 5.922 -0.075 1.00 96.81 91 VAL A O 1
ATOM 704 N N . ILE A 1 92 ? -2.640 5.182 1.310 1.00 95.88 92 ILE A N 1
ATOM 705 C CA . ILE A 1 92 ? -3.311 5.557 2.563 1.00 95.88 92 ILE A CA 1
ATOM 706 C C . ILE A 1 92 ? -2.513 6.633 3.309 1.00 95.88 92 ILE A C 1
ATOM 708 O O . ILE A 1 92 ? -1.300 6.771 3.133 1.00 95.88 92 ILE A O 1
ATOM 712 N N . LEU A 1 93 ? -3.200 7.380 4.177 1.00 93.06 93 LEU A N 1
ATOM 713 C CA . LEU A 1 93 ? -2.580 8.295 5.136 1.00 93.06 93 LEU A CA 1
ATOM 714 C C . LEU A 1 93 ? -2.653 7.696 6.545 1.00 93.06 93 LEU A C 1
ATOM 716 O O . LEU A 1 93 ? -3.746 7.516 7.094 1.00 93.06 93 LEU A O 1
ATOM 720 N N . ARG A 1 94 ? -1.485 7.430 7.136 1.00 88.19 94 ARG A N 1
ATOM 721 C CA . ARG A 1 94 ? -1.322 7.050 8.546 1.00 88.19 94 ARG A CA 1
ATOM 722 C C . ARG A 1 94 ? -0.914 8.286 9.345 1.00 88.19 94 ARG A C 1
ATOM 724 O O . ARG A 1 94 ? 0.040 8.965 8.971 1.00 88.19 94 ARG A O 1
ATOM 731 N N . ALA A 1 95 ? -1.601 8.579 10.444 1.00 85.94 95 ALA A N 1
ATOM 732 C CA . ALA A 1 95 ? -1.074 9.510 11.440 1.00 85.94 95 ALA A CA 1
ATOM 733 C C . ALA A 1 95 ? 0.028 8.792 12.237 1.00 85.94 95 ALA A C 1
ATOM 735 O O . ALA A 1 95 ? -0.208 7.697 12.746 1.00 85.94 95 ALA A O 1
ATOM 736 N N . LYS A 1 96 ? 1.229 9.374 12.315 1.00 80.69 96 LYS A N 1
ATOM 737 C CA . LYS A 1 96 ? 2.334 8.881 13.153 1.00 80.69 96 LYS A CA 1
ATOM 738 C C . LYS A 1 96 ? 2.946 10.096 13.850 1.00 80.69 96 LYS A C 1
ATOM 740 O O . LYS A 1 96 ? 3.569 10.937 13.201 1.00 80.69 96 LYS A O 1
ATOM 745 N N . SER A 1 97 ? 2.711 10.214 15.160 1.00 83.25 97 SER A N 1
ATOM 746 C CA . SER A 1 97 ? 2.960 11.447 15.926 1.00 83.25 97 SER A CA 1
ATOM 747 C C . SER A 1 97 ? 2.286 12.667 15.255 1.00 83.25 97 SER A C 1
ATOM 749 O O . SER A 1 97 ? 1.210 12.540 14.669 1.00 83.25 97 SER A O 1
ATOM 751 N N . LYS A 1 98 ? 2.912 13.848 15.297 1.00 88.00 98 LYS A N 1
ATOM 752 C CA . LYS A 1 98 ? 2.409 15.125 14.753 1.00 88.00 98 LYS A CA 1
ATOM 753 C C . LYS A 1 98 ? 2.405 15.217 13.210 1.00 88.00 98 LYS A C 1
ATOM 755 O O . LYS A 1 98 ? 2.265 16.310 12.670 1.00 88.00 98 LYS A O 1
ATOM 760 N N . ARG A 1 99 ? 2.602 14.115 12.468 1.00 86.19 99 ARG A N 1
ATOM 761 C CA . ARG A 1 99 ? 2.697 14.109 10.990 1.00 86.19 99 ARG A CA 1
ATOM 762 C C . ARG A 1 99 ? 1.841 13.009 10.350 1.00 86.19 99 ARG A C 1
ATOM 764 O O . ARG A 1 99 ? 1.582 11.960 10.939 1.00 86.19 99 ARG A O 1
ATOM 771 N N . ARG A 1 100 ? 1.414 13.240 9.102 1.00 87.06 100 ARG A N 1
ATOM 772 C CA . ARG A 1 100 ? 0.749 12.235 8.252 1.00 87.06 100 ARG A CA 1
ATOM 773 C C . ARG A 1 100 ? 1.769 11.611 7.300 1.00 87.06 100 ARG A C 1
ATOM 775 O O . ARG A 1 100 ? 2.354 12.312 6.479 1.00 87.06 100 ARG A O 1
ATOM 782 N N . VAL A 1 101 ? 1.950 10.297 7.387 1.00 89.31 101 VAL A N 1
ATOM 783 C CA . VAL A 1 101 ? 2.819 9.506 6.508 1.00 89.31 101 VAL A CA 1
ATOM 784 C C . VAL A 1 101 ? 1.969 8.884 5.399 1.00 89.31 101 VAL A C 1
ATOM 786 O O . VAL A 1 101 ? 0.905 8.320 5.667 1.00 89.31 101 VAL A O 1
ATOM 789 N N . ARG A 1 102 ? 2.429 8.991 4.147 1.00 92.25 102 ARG A N 1
ATOM 790 C CA . ARG A 1 102 ? 1.818 8.311 2.995 1.00 92.25 102 ARG A CA 1
ATOM 791 C C . ARG A 1 102 ? 2.369 6.891 2.916 1.00 92.25 102 ARG A C 1
ATOM 793 O O . ARG A 1 102 ? 3.584 6.722 2.947 1.00 92.25 102 ARG A O 1
ATOM 800 N N . MET A 1 103 ? 1.505 5.895 2.759 1.00 94.38 103 MET A N 1
ATOM 801 C CA . MET A 1 103 ? 1.922 4.514 2.494 1.00 94.38 103 MET A CA 1
ATOM 802 C C . MET A 1 103 ? 1.379 4.067 1.135 1.00 94.38 103 MET A C 1
ATOM 804 O O . MET A 1 103 ? 0.197 4.263 0.855 1.00 94.38 103 MET A O 1
ATOM 808 N N . LEU A 1 104 ? 2.252 3.509 0.291 1.00 96.12 104 LEU A N 1
ATOM 809 C CA . LEU A 1 104 ? 1.921 3.027 -1.054 1.00 96.12 104 LEU A CA 1
ATOM 810 C C . LEU A 1 104 ? 1.262 1.646 -0.967 1.00 96.12 104 LEU A C 1
ATOM 812 O O . LEU A 1 104 ? 1.885 0.704 -0.479 1.00 96.12 104 LEU A O 1
ATOM 816 N N . VAL A 1 105 ? 0.034 1.510 -1.468 1.00 97.19 105 VAL A N 1
ATOM 817 C CA . VAL A 1 105 ? -0.778 0.295 -1.271 1.00 97.19 105 VAL 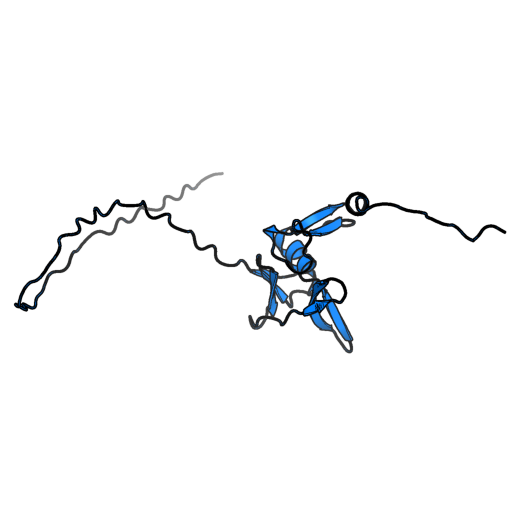A CA 1
ATOM 818 C C . VAL A 1 105 ? -0.151 -0.915 -1.962 1.00 97.19 105 VAL A C 1
ATOM 820 O O . VAL A 1 105 ? 0.014 -1.949 -1.324 1.00 97.19 105 VAL A O 1
ATOM 823 N N . HIS A 1 106 ? 0.323 -0.769 -3.203 1.00 96.44 106 HIS A N 1
ATOM 824 C CA . HIS A 1 106 ? 1.014 -1.848 -3.919 1.00 96.44 106 HIS A CA 1
ATOM 825 C C . HIS A 1 106 ? 2.262 -2.361 -3.171 1.00 96.44 106 HIS A C 1
ATOM 827 O O . HIS A 1 106 ? 2.512 -3.561 -3.150 1.00 96.44 106 HIS A O 1
ATOM 833 N N . ARG A 1 107 ? 3.020 -1.488 -2.481 1.00 95.19 107 ARG A N 1
ATOM 834 C CA . ARG A 1 107 ? 4.153 -1.925 -1.640 1.00 95.19 107 ARG A CA 1
ATOM 835 C C . ARG A 1 107 ? 3.688 -2.627 -0.371 1.00 95.19 107 ARG A C 1
ATOM 837 O O . ARG A 1 107 ? 4.362 -3.549 0.075 1.00 95.19 107 ARG A O 1
ATOM 844 N N . MET A 1 108 ? 2.564 -2.205 0.212 1.00 96.19 108 MET A N 1
ATOM 845 C CA . MET A 1 108 ? 1.989 -2.877 1.378 1.00 96.19 108 MET A CA 1
ATOM 846 C C . MET A 1 108 ? 1.535 -4.301 1.030 1.00 96.19 108 MET A C 1
ATOM 848 O O . MET A 1 108 ? 1.870 -5.220 1.772 1.00 96.19 108 MET A O 1
ATOM 852 N N . VAL A 1 109 ? 0.849 -4.478 -0.108 1.00 96.94 109 VAL A N 1
ATOM 853 C CA . VAL A 1 109 ? 0.422 -5.783 -0.648 1.00 96.94 109 VAL A CA 1
ATOM 854 C C . VAL A 1 109 ? 1.635 -6.649 -0.983 1.00 96.94 109 VAL A C 1
ATOM 856 O O . VAL A 1 109 ? 1.795 -7.721 -0.406 1.00 96.94 109 VAL A O 1
ATOM 859 N N . ALA A 1 110 ? 2.547 -6.170 -1.834 1.00 95.12 110 ALA A N 1
ATOM 860 C CA . ALA A 1 110 ? 3.725 -6.941 -2.228 1.00 95.12 110 ALA A CA 1
ATOM 861 C C . ALA A 1 110 ? 4.581 -7.361 -1.020 1.00 95.12 110 ALA A C 1
ATOM 863 O O . ALA A 1 110 ? 5.009 -8.508 -0.957 1.00 95.12 110 ALA A O 1
ATOM 864 N N . MET A 1 111 ? 4.764 -6.499 -0.011 1.00 94.12 111 MET A N 1
ATOM 865 C CA . MET A 1 111 ? 5.498 -6.871 1.206 1.00 94.12 111 MET A CA 1
ATOM 866 C C . MET A 1 111 ? 4.772 -7.926 2.061 1.00 94.12 111 MET A C 1
ATOM 868 O O . MET A 1 111 ? 5.434 -8.732 2.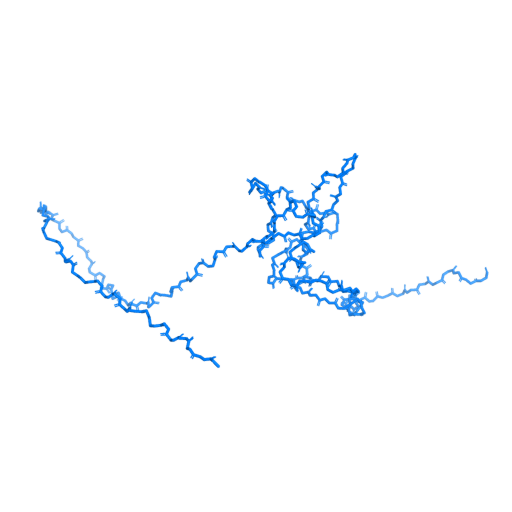703 1.00 94.12 111 MET A O 1
ATOM 872 N N . ALA A 1 112 ? 3.435 -7.940 2.087 1.00 94.69 112 ALA A N 1
ATOM 873 C CA . ALA A 1 112 ? 2.658 -8.884 2.899 1.00 94.69 112 ALA A CA 1
ATOM 874 C C . ALA A 1 112 ? 2.461 -10.267 2.242 1.00 94.69 112 ALA A C 1
ATOM 876 O O . ALA A 1 112 ? 2.225 -11.249 2.947 1.00 94.69 112 ALA A O 1
ATOM 877 N N . PHE A 1 113 ? 2.536 -10.347 0.909 1.00 95.19 113 PHE A N 1
ATOM 878 C CA . PHE A 1 113 ? 2.245 -11.572 0.149 1.00 95.19 113 PHE A CA 1
ATOM 879 C C . PHE A 1 113 ? 3.452 -12.160 -0.598 1.00 95.19 113 PHE A C 1
ATOM 881 O O . PHE A 1 113 ? 3.561 -13.380 -0.671 1.00 95.19 113 PHE A O 1
ATOM 888 N N . ILE A 1 114 ? 4.344 -11.320 -1.136 1.00 93.19 114 ILE A N 1
ATOM 889 C CA . ILE A 1 114 ? 5.507 -11.729 -1.954 1.00 93.19 114 ILE A CA 1
ATOM 890 C C . ILE A 1 114 ? 6.818 -11.585 -1.161 1.00 93.19 114 ILE A C 1
ATOM 892 O O . ILE A 1 114 ? 7.740 -12.383 -1.309 1.00 93.19 114 ILE A O 1
ATOM 896 N N . GLY A 1 115 ? 6.902 -10.549 -0.323 1.00 91.12 115 GLY A N 1
ATOM 897 C CA . GLY A 1 115 ? 8.160 -10.027 0.203 1.00 91.12 115 GLY A CA 1
ATOM 898 C C . GLY A 1 115 ? 8.873 -9.149 -0.832 1.00 91.12 115 GLY A C 1
ATOM 899 O O . GLY A 1 115 ? 8.779 -9.364 -2.040 1.00 91.12 115 GLY A O 1
ATOM 900 N N . ILE A 1 116 ? 9.581 -8.117 -0.368 1.00 89.88 116 ILE A N 1
ATOM 901 C CA . ILE A 1 116 ? 10.372 -7.228 -1.233 1.00 89.88 116 ILE A CA 1
ATOM 902 C C . ILE A 1 116 ? 11.825 -7.282 -0.742 1.00 89.88 116 ILE A C 1
ATOM 904 O O . ILE A 1 116 ? 12.126 -6.647 0.270 1.00 89.88 116 ILE A O 1
ATOM 908 N N . PRO A 1 117 ? 12.714 -8.042 -1.413 1.00 87.44 117 PRO A N 1
ATOM 909 C CA . PRO A 1 117 ? 14.144 -8.045 -1.115 1.00 87.44 117 PRO A CA 1
ATOM 910 C C . PRO A 1 117 ? 14.759 -6.652 -1.271 1.00 87.44 117 PRO A C 1
ATOM 912 O O . PRO A 1 117 ? 14.249 -5.826 -2.036 1.00 87.44 117 PRO A O 1
ATOM 915 N N . ASP A 1 118 ? 15.872 -6.403 -0.582 1.00 83.50 118 ASP A N 1
ATOM 916 C CA . ASP A 1 118 ? 16.558 -5.117 -0.690 1.00 83.50 118 ASP A CA 1
ATOM 917 C C . ASP A 1 118 ? 17.038 -4.835 -2.127 1.00 83.50 118 ASP A C 1
ATOM 919 O O . ASP A 1 118 ? 17.278 -5.743 -2.927 1.00 83.50 118 ASP A O 1
ATOM 923 N N . GLY A 1 119 ? 17.090 -3.553 -2.488 1.00 82.44 119 GLY A N 1
ATOM 924 C CA . GLY A 1 119 ? 17.420 -3.104 -3.842 1.00 82.44 119 GLY A CA 1
ATOM 925 C C . GLY A 1 119 ? 16.391 -3.457 -4.931 1.00 82.44 119 GLY A C 1
ATOM 926 O O . GLY A 1 119 ? 16.649 -3.171 -6.104 1.00 82.44 119 GLY A O 1
ATOM 927 N N . LYS A 1 120 ? 15.233 -4.046 -4.592 1.00 88.25 120 LYS A N 1
ATOM 928 C CA . LYS A 1 120 ? 14.150 -4.350 -5.546 1.00 88.25 120 LYS A CA 1
ATOM 929 C C . LYS A 1 120 ? 12.965 -3.389 -5.441 1.00 88.25 120 LYS A C 1
ATOM 931 O O . LYS A 1 120 ? 12.681 -2.803 -4.396 1.00 88.25 120 LYS A O 1
ATOM 936 N N . GLU A 1 121 ? 12.254 -3.241 -6.552 1.00 90.38 121 GLU A N 1
ATOM 937 C CA . GLU A 1 121 ? 11.089 -2.367 -6.701 1.00 90.38 121 GLU A CA 1
ATOM 938 C C . GLU A 1 121 ? 9.844 -3.188 -7.085 1.00 90.38 121 GLU A C 1
ATOM 940 O O . GLU A 1 121 ? 9.951 -4.340 -7.502 1.00 90.38 121 GLU A O 1
ATOM 945 N N . VAL A 1 122 ? 8.650 -2.616 -6.904 1.00 92.50 122 VAL A N 1
ATOM 946 C CA . VAL A 1 122 ? 7.367 -3.273 -7.217 1.00 92.50 122 VAL A CA 1
ATOM 947 C C . VAL A 1 122 ? 6.768 -2.615 -8.453 1.00 92.50 122 VAL A C 1
ATOM 949 O O . VAL A 1 122 ? 6.509 -1.411 -8.448 1.00 92.50 122 VAL A O 1
ATOM 952 N N . ASP A 1 123 ? 6.534 -3.413 -9.486 1.00 91.50 123 ASP A N 1
ATOM 953 C CA . ASP A 1 123 ? 6.008 -2.996 -10.784 1.00 91.50 123 ASP A CA 1
ATOM 954 C C . ASP A 1 123 ? 4.581 -3.530 -11.004 1.00 91.50 123 ASP A C 1
ATOM 956 O O . ASP A 1 123 ? 4.195 -4.543 -10.416 1.00 91.50 123 ASP A O 1
ATOM 960 N N . HIS A 1 124 ? 3.801 -2.831 -11.834 1.00 94.31 124 HIS A N 1
ATOM 961 C CA . HIS A 1 124 ? 2.411 -3.173 -12.160 1.00 94.31 124 HIS A CA 1
ATOM 962 C C . HIS A 1 124 ? 2.370 -3.762 -13.573 1.00 94.31 124 HIS A C 1
ATOM 964 O O . HIS A 1 124 ? 2.760 -3.089 -14.529 1.00 94.31 124 HIS A O 1
ATOM 970 N N . ILE A 1 125 ? 1.903 -5.003 -13.713 1.00 93.00 125 ILE A N 1
ATOM 971 C CA . ILE A 1 125 ? 1.934 -5.759 -14.974 1.00 93.00 125 ILE A CA 1
ATOM 972 C C . ILE A 1 125 ? 1.087 -5.059 -16.049 1.00 93.00 125 ILE A C 1
ATOM 974 O O . ILE A 1 125 ? 1.554 -4.867 -17.171 1.00 93.00 125 ILE A O 1
ATOM 978 N N . ASP A 1 126 ? -0.107 -4.587 -15.687 1.00 93.62 126 ASP A N 1
ATOM 979 C CA . ASP A 1 126 ? -1.005 -3.804 -16.549 1.00 93.62 126 ASP A CA 1
ATOM 980 C C . ASP A 1 126 ? -0.592 -2.326 -16.737 1.00 93.62 126 ASP A C 1
ATOM 982 O O . ASP A 1 126 ? -1.301 -1.561 -17.393 1.00 93.62 126 ASP A O 1
ATOM 986 N N . ARG A 1 127 ? 0.534 -1.897 -16.144 1.00 92.06 127 ARG A N 1
ATOM 987 C CA . ARG A 1 127 ? 1.027 -0.504 -16.082 1.00 92.06 127 ARG A CA 1
ATOM 988 C C . ARG A 1 127 ? 0.071 0.496 -15.392 1.00 92.06 127 ARG A C 1
ATOM 990 O O . ARG A 1 127 ? 0.402 1.680 -15.272 1.00 92.06 127 ARG A O 1
ATOM 997 N N . ASN A 1 128 ? -1.067 0.052 -14.858 1.00 93.62 128 ASN A N 1
ATOM 998 C CA . ASN A 1 128 ? -2.033 0.871 -14.135 1.00 93.62 128 ASN A CA 1
ATOM 999 C C . ASN A 1 128 ? -1.676 0.942 -12.647 1.00 93.62 128 ASN A C 1
ATOM 1001 O O . ASN A 1 128 ? -2.045 0.103 -11.829 1.00 93.62 128 ASN A O 1
ATOM 1005 N N . ARG A 1 129 ? -1.027 2.042 -12.267 1.00 94.00 129 ARG A N 1
ATOM 1006 C CA . ARG A 1 129 ? -0.603 2.347 -10.888 1.00 94.00 129 ARG A CA 1
ATOM 1007 C C . ARG A 1 129 ? -1.730 2.360 -9.845 1.00 94.00 129 ARG A C 1
ATOM 1009 O O . ARG A 1 129 ? -1.445 2.356 -8.645 1.00 94.00 129 ARG A O 1
ATOM 1016 N N . ALA A 1 130 ? -2.993 2.419 -10.273 1.00 95.25 130 ALA A N 1
ATOM 1017 C CA . ALA A 1 130 ? -4.135 2.333 -9.372 1.00 95.25 130 ALA A CA 1
ATOM 1018 C C . ALA A 1 130 ? -4.564 0.882 -9.066 1.00 95.25 130 ALA A C 1
ATOM 1020 O O . ALA A 1 130 ? -5.228 0.657 -8.055 1.00 95.25 130 ALA A O 1
ATOM 1021 N N . ASN A 1 131 ? -4.182 -0.092 -9.899 1.00 96.44 131 ASN A N 1
ATOM 1022 C CA . ASN A 1 131 ? -4.537 -1.500 -9.745 1.00 96.44 131 ASN A CA 1
ATOM 1023 C C . ASN A 1 131 ? -3.529 -2.235 -8.842 1.00 96.44 131 ASN A C 1
ATOM 1025 O O . ASN A 1 131 ? -2.588 -2.872 -9.310 1.00 96.44 131 ASN A O 1
ATOM 1029 N N . ALA A 1 132 ? -3.725 -2.134 -7.527 1.00 95.50 132 ALA A N 1
ATOM 1030 C CA . ALA A 1 132 ? -2.850 -2.738 -6.518 1.00 95.50 132 ALA A CA 1
ATOM 1031 C C . ALA A 1 132 ? -3.216 -4.195 -6.140 1.00 95.50 132 ALA A C 1
ATOM 1033 O O . ALA A 1 132 ? -2.846 -4.646 -5.056 1.00 95.50 132 ALA A O 1
ATOM 1034 N N . VAL A 1 133 ? -3.962 -4.913 -6.989 1.00 96.81 133 VAL A N 1
ATOM 1035 C CA . VAL A 1 133 ? -4.289 -6.340 -6.799 1.00 96.81 133 VAL A CA 1
ATOM 1036 C C . VAL A 1 133 ? -3.015 -7.182 -6.913 1.00 96.81 133 VAL A C 1
ATOM 1038 O O . VAL A 1 133 ? -2.213 -6.964 -7.815 1.00 96.81 133 VAL A O 1
ATOM 1041 N N . LEU A 1 134 ? -2.837 -8.165 -6.030 1.00 96.94 134 LEU A N 1
ATOM 1042 C CA . LEU A 1 134 ? -1.649 -9.016 -5.923 1.00 96.94 134 LEU A CA 1
ATOM 1043 C C . LEU A 1 134 ? -1.243 -9.659 -7.255 1.00 96.94 134 LEU A C 1
ATOM 1045 O O . LEU A 1 134 ? -0.070 -9.614 -7.611 1.00 96.94 134 LEU A O 1
ATOM 1049 N N . SER A 1 135 ? -2.202 -10.196 -8.015 1.00 96.06 135 SER A N 1
ATOM 1050 C CA . SER A 1 135 ? -1.957 -10.814 -9.328 1.00 96.06 135 SER A CA 1
ATOM 1051 C C . SER A 1 135 ? -1.476 -9.834 -10.407 1.00 96.06 135 SER A C 1
ATOM 1053 O O . SER A 1 135 ? -0.980 -10.272 -11.440 1.00 96.06 135 SER A O 1
ATOM 1055 N N . ASN A 1 136 ? -1.592 -8.523 -10.175 1.00 95.69 136 ASN A N 1
ATOM 1056 C CA . ASN A 1 136 ? -1.073 -7.471 -11.047 1.00 95.69 136 ASN A CA 1
ATOM 1057 C C . ASN A 1 136 ? 0.317 -6.959 -10.614 1.00 95.69 136 ASN A C 1
ATOM 1059 O O . ASN A 1 136 ? 0.894 -6.105 -11.285 1.00 95.69 136 ASN A O 1
ATOM 1063 N N . LEU A 1 137 ? 0.870 -7.437 -9.494 1.00 94.56 137 LEU A N 1
ATOM 1064 C CA . LEU A 1 137 ? 2.136 -6.947 -8.948 1.00 94.56 137 LEU A CA 1
ATOM 1065 C C . LEU A 1 137 ? 3.275 -7.941 -9.177 1.00 94.56 137 LEU A C 1
ATOM 1067 O O . LEU A 1 137 ? 3.143 -9.137 -8.935 1.00 94.56 137 LEU A O 1
ATOM 1071 N N . ARG A 1 138 ? 4.441 -7.420 -9.565 1.00 92.88 138 ARG A N 1
ATOM 1072 C CA . ARG A 1 138 ? 5.692 -8.187 -9.653 1.00 92.88 138 ARG A CA 1
ATOM 1073 C C . ARG A 1 138 ? 6.843 -7.434 -8.998 1.00 92.88 138 ARG A C 1
ATOM 1075 O O . ARG A 1 138 ? 6.859 -6.205 -8.977 1.00 92.88 138 ARG A O 1
ATOM 1082 N N . VAL A 1 139 ? 7.824 -8.167 -8.480 1.00 92.56 139 VAL A N 1
ATOM 1083 C CA . VAL A 1 139 ? 9.041 -7.588 -7.895 1.00 92.56 139 VAL A CA 1
ATOM 1084 C C . VAL A 1 139 ? 10.160 -7.616 -8.935 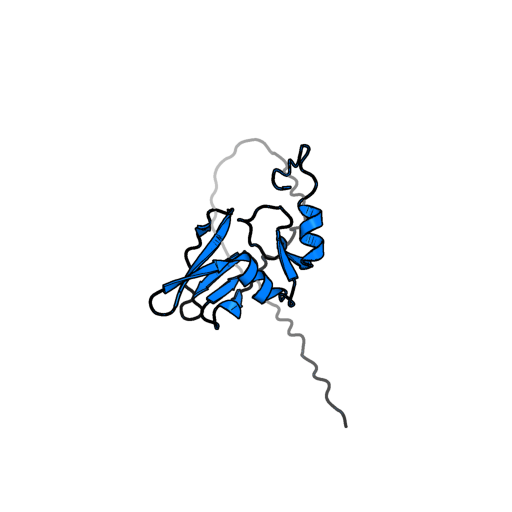1.00 92.56 139 VAL A C 1
ATOM 1086 O O . VAL A 1 139 ? 10.500 -8.675 -9.457 1.00 92.56 139 VAL A O 1
ATOM 1089 N N . VAL A 1 140 ? 10.736 -6.452 -9.237 1.00 87.00 140 VAL A N 1
ATOM 1090 C CA . VAL A 1 140 ? 11.757 -6.257 -10.277 1.00 87.00 140 VAL A CA 1
ATOM 1091 C C . VAL A 1 140 ? 13.062 -5.732 -9.682 1.00 87.00 140 VAL A C 1
ATOM 1093 O O . VAL A 1 140 ? 13.066 -4.988 -8.701 1.00 87.00 140 VAL A O 1
ATOM 1096 N N . ASN A 1 141 ? 14.195 -6.094 -10.284 1.00 80.62 141 ASN A N 1
ATOM 1097 C CA . ASN A 1 141 ? 15.486 -5.512 -9.915 1.00 80.62 141 ASN A CA 1
ATOM 1098 C C . ASN A 1 141 ? 15.551 -4.051 -10.391 1.00 80.62 141 ASN A C 1
ATOM 1100 O O . ASN A 1 141 ? 15.120 -3.737 -11.502 1.00 80.62 141 ASN A O 1
ATOM 1104 N N . ARG A 1 142 ? 16.153 -3.164 -9.592 1.00 64.50 142 ARG A N 1
ATOM 1105 C CA . ARG A 1 142 ? 16.267 -1.727 -9.904 1.00 64.50 142 ARG A CA 1
ATOM 1106 C C . ARG A 1 142 ? 17.023 -1.433 -11.210 1.00 64.50 142 ARG A C 1
ATOM 1108 O O . ARG A 1 142 ? 16.663 -0.503 -11.924 1.00 64.50 142 ARG A O 1
ATOM 1115 N N . SER A 1 143 ? 17.994 -2.274 -11.572 1.00 55.88 143 SER A N 1
ATOM 1116 C CA . SER A 1 143 ? 18.672 -2.246 -12.878 1.00 55.88 143 SER A CA 1
ATOM 1117 C C . SER A 1 143 ? 17.744 -2.576 -14.058 1.00 55.88 143 SER A C 1
ATOM 1119 O O . SER A 1 143 ? 17.909 -2.013 -15.136 1.00 55.88 143 SER A O 1
ATOM 1121 N N . GLY A 1 144 ? 16.726 -3.420 -13.856 1.00 50.94 144 GLY A N 1
ATOM 1122 C CA . GLY A 1 144 ? 15.718 -3.749 -14.869 1.00 50.94 144 GLY A CA 1
ATOM 1123 C C . GLY A 1 144 ? 14.651 -2.664 -15.061 1.00 50.94 144 GLY A C 1
ATOM 1124 O O . GLY A 1 144 ? 14.104 -2.533 -16.154 1.00 50.94 144 GLY A O 1
ATOM 1125 N N . ASN A 1 145 ? 14.377 -1.837 -14.044 1.00 48.62 145 ASN A N 1
ATOM 1126 C CA . ASN A 1 145 ? 13.352 -0.788 -14.149 1.00 48.62 145 ASN A CA 1
ATOM 1127 C C . ASN A 1 145 ? 13.752 0.345 -15.123 1.00 48.62 145 ASN A C 1
ATOM 1129 O O . ASN A 1 145 ? 12.895 0.995 -15.719 1.00 48.62 145 ASN A O 1
ATOM 1133 N N . MET A 1 146 ? 15.054 0.553 -15.364 1.00 45.97 146 MET A N 1
ATOM 1134 C CA . MET A 1 146 ? 15.517 1.496 -16.393 1.00 45.97 146 MET A CA 1
ATOM 1135 C C . MET A 1 146 ? 15.267 0.999 -17.826 1.00 45.97 146 MET A C 1
ATOM 1137 O O . MET A 1 146 ? 15.022 1.823 -18.706 1.00 45.97 146 MET A O 1
ATOM 1141 N N . ALA A 1 147 ? 15.257 -0.319 -18.061 1.00 47.72 147 ALA A N 1
ATOM 1142 C CA . ALA A 1 147 ? 14.996 -0.888 -19.386 1.00 47.72 147 ALA A CA 1
ATOM 1143 C C . ALA A 1 147 ? 13.534 -0.682 -19.830 1.00 47.72 147 ALA A C 1
ATOM 1145 O O . ALA A 1 147 ? 13.277 -0.359 -20.984 1.00 47.72 147 ALA A O 1
ATOM 1146 N N . ASN A 1 148 ? 12.573 -0.754 -18.902 1.00 46.53 148 ASN A N 1
ATOM 1147 C CA . ASN A 1 148 ? 11.144 -0.554 -19.195 1.00 46.53 148 ASN A CA 1
ATOM 1148 C C . ASN A 1 148 ? 10.739 0.938 -19.321 1.00 46.53 148 ASN A C 1
ATOM 1150 O O . ASN A 1 148 ? 9.571 1.247 -19.551 1.00 46.53 148 ASN A O 1
ATOM 1154 N N . ARG A 1 149 ? 11.688 1.879 -19.160 1.00 44.25 149 ARG A N 1
ATOM 1155 C CA . ARG A 1 149 ? 11.495 3.324 -19.403 1.00 44.25 149 ARG A CA 1
ATOM 1156 C C . ARG A 1 149 ? 11.864 3.735 -20.837 1.00 44.25 149 ARG A C 1
ATOM 1158 O O . ARG A 1 149 ? 11.411 4.783 -21.288 1.00 44.25 149 ARG A O 1
ATOM 1165 N N . GLN A 1 150 ? 12.669 2.944 -21.548 1.00 46.03 150 GLN A N 1
ATOM 1166 C CA . GLN A 1 150 ? 13.171 3.276 -22.885 1.00 46.03 150 GLN A CA 1
ATOM 1167 C C . GLN A 1 150 ? 12.422 2.508 -23.980 1.00 46.03 150 GLN A C 1
ATOM 1169 O O . GLN A 1 150 ? 12.948 1.560 -24.551 1.00 46.03 150 GLN A O 1
ATOM 1174 N N . THR A 1 151 ? 11.183 2.913 -24.271 1.00 44.28 151 THR A N 1
ATOM 1175 C CA . THR A 1 151 ? 10.512 2.647 -25.568 1.00 44.28 151 THR A CA 1
ATOM 1176 C C . THR A 1 151 ? 9.281 3.545 -25.762 1.00 44.28 151 THR A C 1
ATOM 1178 O O . THR A 1 151 ? 8.223 3.111 -26.200 1.00 44.28 151 THR A O 1
ATOM 1181 N N . LEU A 1 152 ? 9.428 4.832 -25.433 1.00 42.28 152 LEU A N 1
ATOM 1182 C CA . LEU A 1 152 ? 8.600 5.903 -25.991 1.00 42.28 152 LEU A CA 1
ATOM 1183 C C . LEU A 1 152 ? 9.542 6.981 -26.537 1.00 42.28 152 LEU A C 1
ATOM 1185 O O . LEU A 1 152 ? 9.961 7.887 -25.827 1.00 42.28 152 LEU A O 1
ATOM 1189 N N . GLU A 1 153 ? 9.942 6.736 -27.782 1.00 42.94 153 GLU A N 1
ATOM 1190 C CA . GLU A 1 153 ? 10.182 7.705 -28.857 1.00 42.94 153 GLU A CA 1
ATOM 1191 C C . GLU A 1 153 ? 10.976 8.998 -28.557 1.00 42.94 153 GLU A C 1
ATOM 1193 O O . GLU A 1 153 ? 10.497 9.962 -27.973 1.00 42.94 153 GLU A O 1
ATOM 1198 N N . SER A 1 154 ? 12.160 9.045 -29.178 1.00 46.31 154 SER A N 1
ATOM 1199 C CA . SER A 1 154 ? 12.559 10.147 -30.068 1.00 46.31 154 SER A CA 1
ATOM 1200 C C . SER A 1 154 ? 12.793 11.552 -29.485 1.00 46.31 154 SER A C 1
ATOM 1202 O O . SER A 1 154 ? 11.901 12.394 -29.460 1.00 46.31 154 SER A O 1
ATOM 1204 N N . GLY A 1 155 ? 14.074 11.892 -29.278 1.00 40.81 155 GLY A N 1
ATOM 1205 C CA . GLY A 1 155 ? 14.568 13.233 -29.634 1.00 40.81 155 GLY A CA 1
ATOM 1206 C C . GLY A 1 155 ? 15.406 13.998 -28.601 1.00 40.81 155 GLY A C 1
ATOM 1207 O O . GLY A 1 155 ? 14.896 14.486 -27.602 1.00 40.81 155 GLY A O 1
ATOM 1208 N N . LYS A 1 156 ? 16.676 14.236 -28.964 1.00 39.12 156 LYS A N 1
ATOM 1209 C CA . LYS A 1 156 ? 17.508 15.402 -28.583 1.00 39.12 156 LYS A CA 1
ATOM 1210 C C . LYS A 1 156 ? 17.697 15.688 -27.078 1.00 39.12 156 LYS A C 1
ATOM 1212 O O . LYS A 1 156 ? 17.052 16.558 -26.502 1.00 39.12 156 LYS A O 1
ATOM 1217 N N . TRP A 1 157 ? 18.741 15.094 -26.495 1.00 35.94 157 TRP A N 1
ATOM 1218 C CA . TRP A 1 157 ? 19.424 15.679 -25.332 1.00 35.94 157 TRP A CA 1
ATOM 1219 C C . TRP A 1 157 ? 20.349 16.819 -25.787 1.00 35.94 157 TRP A C 1
ATOM 1221 O O . TRP A 1 157 ? 21.274 16.580 -26.561 1.00 35.94 157 TRP A O 1
ATOM 1231 N N . TYR A 1 158 ? 20.134 18.040 -25.289 1.00 36.03 158 TYR A N 1
ATOM 1232 C CA . TYR A 1 158 ? 21.052 19.171 -25.476 1.00 36.03 158 TYR A CA 1
ATOM 1233 C C . TYR A 1 158 ? 21.734 19.477 -24.136 1.00 36.03 158 TYR A C 1
ATOM 1235 O O . TYR A 1 158 ? 21.068 19.865 -23.178 1.00 36.03 158 TYR A O 1
ATOM 1243 N N . SER A 1 159 ? 23.053 19.291 -24.047 1.00 43.06 159 SER A N 1
ATOM 1244 C CA . SER A 1 159 ? 23.829 19.659 -22.854 1.00 43.06 159 SER A CA 1
ATOM 1245 C C . SER A 1 159 ? 24.357 21.084 -23.004 1.00 43.06 159 SER A C 1
ATOM 1247 O O . SER A 1 159 ? 25.082 21.363 -23.957 1.00 43.06 159 SER A O 1
ATOM 1249 N N . LYS A 1 160 ? 23.996 21.989 -22.083 1.00 42.12 160 LYS A N 1
ATOM 1250 C CA . LYS A 1 160 ? 24.358 23.420 -22.146 1.00 42.12 160 LYS A CA 1
ATOM 1251 C C . LYS A 1 160 ? 25.374 23.866 -21.080 1.00 42.12 160 LYS A C 1
ATOM 1253 O O . LYS A 1 160 ? 25.429 25.049 -20.762 1.00 42.12 160 LYS A O 1
ATOM 1258 N N . TYR A 1 161 ? 26.169 22.944 -20.532 1.00 45.16 161 TYR A N 1
ATOM 1259 C CA . TYR A 1 161 ? 27.224 23.279 -19.568 1.00 45.16 161 TYR A CA 1
ATOM 1260 C C . TYR A 1 161 ? 28.547 22.583 -19.923 1.00 45.16 161 TYR A C 1
ATOM 1262 O O . TYR A 1 161 ? 28.817 21.449 -19.530 1.00 45.16 161 TYR A O 1
ATOM 1270 N N . LYS A 1 162 ? 29.353 23.307 -20.706 1.00 38.94 162 LYS A N 1
ATOM 1271 C CA . LYS A 1 162 ? 30.809 23.191 -20.856 1.00 38.94 162 LYS A CA 1
ATOM 1272 C C . LYS A 1 162 ? 31.348 24.622 -20.951 1.00 38.94 162 LYS A C 1
ATOM 1274 O O . LYS A 1 162 ? 30.764 25.401 -21.704 1.00 38.94 162 LYS A O 1
ATOM 1279 N N . GLY A 1 163 ? 32.446 24.914 -20.255 1.00 42.78 163 GLY 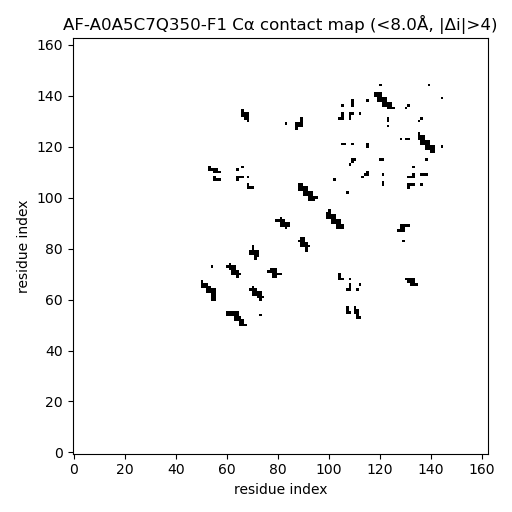A N 1
ATOM 1280 C CA . GLY A 1 163 ? 32.996 26.265 -20.088 1.00 42.78 163 GLY A CA 1
ATOM 1281 C C . GLY A 1 163 ? 32.729 26.753 -18.679 1.00 42.78 163 GLY A C 1
ATOM 1282 O O . GLY A 1 163 ? 31.754 27.514 -18.522 1.00 42.78 163 GLY A O 1
#

Secondary structure (DSSP, 8-state):
------------------------------------------------PPPPEEE-GGGTTSEEEETTS-EEETTT-PBPPPEE-TTS-EEEEEEETTEEEEEEHHHHHHHHHT---TTEEEEETTS-TT---GGGEEEEEHHHHTGGG--S-----------

Nearest PDB structures (foldseek):
  1u3e-assembly1_M  TM=8.272E-01  e=2.505E-08  Okubovirus SPO1
  1a73-assembly1_A  TM=6.039E-01  e=4.759E-02  Physarum polycephalum
  2o6m-assembly1_B  TM=6.095E-01  e=8.781E-02  Physarum polycephalum
  1cyq-assembly1_A  TM=6.059E-01  e=9.925E-02  Physarum polycephalum
  1evw-assembly2_D  TM=4.714E-01  e=2.019E-02  Physarum polycephalum

Mean predicted aligned error: 17.42 Å

pLDDT: mean 71.39, std 25.12, range [31.56, 97.62]